Protein AF-F5T8H6-F1 (afdb_monomer_lite)

pLDDT: mean 75.36, std 8.76, range [51.66, 87.88]

Structure (mmCIF, N/CA/C/O backbone):
data_AF-F5T8H6-F1
#
_entry.id   AF-F5T8H6-F1
#
loop_
_atom_site.group_PDB
_atom_site.id
_atom_site.type_symbol
_atom_site.label_atom_id
_atom_site.label_alt_id
_atom_site.label_comp_id
_atom_site.label_asym_id
_atom_site.label_entity_id
_atom_site.label_seq_id
_atom_site.pdbx_PDB_ins_code
_atom_site.Cartn_x
_atom_site.Cartn_y
_atom_site.Cartn_z
_atom_site.occupancy
_atom_site.B_iso_or_equiv
_atom_site.auth_seq_id
_atom_site.auth_comp_id
_atom_site.auth_asym_id
_atom_site.auth_atom_id
_atom_site.pdbx_PDB_model_num
ATOM 1 N N . MET A 1 1 ? 12.979 -5.759 -5.015 1.00 51.66 1 MET A N 1
ATOM 2 C CA . MET A 1 1 ? 14.371 -5.457 -5.439 1.00 51.66 1 MET A CA 1
ATOM 3 C C . MET A 1 1 ? 15.188 -6.686 -5.853 1.00 51.66 1 MET A C 1
ATOM 5 O O . MET A 1 1 ? 16.009 -6.561 -6.750 1.00 51.66 1 MET A O 1
ATOM 9 N N . LEU A 1 2 ? 14.955 -7.871 -5.272 1.00 54.81 2 LEU A N 1
ATOM 10 C CA . LEU A 1 2 ? 15.743 -9.082 -5.564 1.00 54.81 2 LEU A CA 1
ATOM 11 C C . LEU A 1 2 ? 15.628 -9.570 -7.026 1.00 54.81 2 LEU A C 1
ATOM 13 O O . LEU A 1 2 ? 16.632 -9.947 -7.621 1.00 54.81 2 LEU A O 1
ATOM 17 N N . ILE A 1 3 ? 14.438 -9.463 -7.632 1.00 55.12 3 ILE A N 1
ATOM 18 C CA . ILE A 1 3 ? 14.169 -9.878 -9.026 1.00 55.12 3 ILE A CA 1
ATOM 19 C C . ILE A 1 3 ? 14.905 -8.992 -10.046 1.00 55.12 3 ILE A C 1
ATOM 21 O O . ILE A 1 3 ? 15.465 -9.498 -11.014 1.00 55.12 3 ILE A O 1
ATOM 25 N N . ALA A 1 4 ? 14.967 -7.677 -9.806 1.00 57.00 4 ALA A N 1
ATOM 26 C CA . ALA A 1 4 ? 15.702 -6.747 -10.666 1.00 57.00 4 ALA A CA 1
ATOM 27 C C . ALA A 1 4 ? 17.223 -6.979 -10.603 1.00 57.00 4 ALA A C 1
ATOM 29 O O . ALA A 1 4 ? 17.906 -6.817 -11.610 1.00 57.00 4 ALA A O 1
ATOM 30 N N . ARG A 1 5 ? 17.743 -7.407 -9.440 1.00 53.66 5 ARG A N 1
ATOM 31 C CA . ARG A 1 5 ? 19.166 -7.734 -9.255 1.00 53.66 5 ARG A CA 1
ATOM 32 C C . ARG A 1 5 ? 19.585 -9.074 -9.862 1.00 53.66 5 ARG A C 1
ATOM 34 O O . ARG A 1 5 ? 20.726 -9.190 -10.280 1.00 53.66 5 ARG A O 1
ATOM 41 N N . THR A 1 6 ? 18.704 -10.075 -9.892 1.00 53.09 6 THR A N 1
ATOM 42 C CA . THR A 1 6 ? 19.057 -11.437 -10.346 1.00 53.09 6 THR A CA 1
ATOM 43 C C . THR A 1 6 ? 18.788 -11.692 -11.827 1.00 53.09 6 THR A C 1
ATOM 45 O O . THR A 1 6 ? 19.498 -12.489 -12.426 1.00 53.09 6 THR A O 1
ATOM 48 N N . LYS A 1 7 ? 17.791 -11.037 -12.440 1.00 52.09 7 LYS A N 1
ATOM 49 C CA . LYS A 1 7 ? 17.423 -11.260 -13.856 1.00 52.09 7 LYS A CA 1
ATOM 50 C C . LYS A 1 7 ?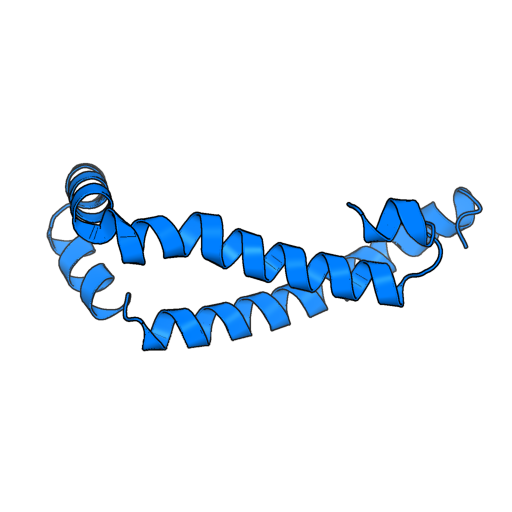 17.653 -10.062 -14.786 1.00 52.09 7 LYS A C 1
ATOM 52 O O . LYS A 1 7 ? 17.379 -10.175 -15.978 1.00 52.09 7 LYS A O 1
ATOM 57 N N . GLY A 1 8 ? 18.158 -8.944 -14.262 1.00 53.91 8 GLY A N 1
ATOM 58 C CA . GLY A 1 8 ? 18.352 -7.707 -15.019 1.00 53.91 8 GLY A CA 1
ATOM 59 C C . GLY A 1 8 ? 17.038 -6.989 -15.360 1.00 53.91 8 GLY A C 1
ATOM 60 O O . GLY A 1 8 ? 15.956 -7.579 -15.393 1.00 53.91 8 GLY A O 1
ATOM 61 N N . VAL A 1 9 ? 17.129 -5.683 -15.623 1.00 57.66 9 VAL A N 1
ATOM 62 C CA . VAL A 1 9 ? 15.976 -4.803 -15.916 1.00 57.66 9 VAL A CA 1
ATOM 63 C C . VAL A 1 9 ? 15.288 -5.161 -17.249 1.00 57.66 9 VAL A C 1
ATOM 65 O O . VAL A 1 9 ? 14.124 -4.825 -17.445 1.00 57.66 9 VAL A O 1
ATOM 68 N N . GLY A 1 10 ? 15.957 -5.919 -18.126 1.00 57.06 10 GLY A N 1
ATOM 69 C CA . GLY A 1 10 ? 15.404 -6.388 -19.403 1.00 57.06 10 GLY A CA 1
ATOM 70 C C . GLY A 1 10 ? 14.316 -7.468 -19.280 1.00 57.06 10 GLY A C 1
ATOM 71 O O . GLY A 1 10 ? 13.553 -7.685 -20.221 1.00 57.06 10 GLY A O 1
ATOM 72 N N . ASN A 1 11 ? 14.169 -8.137 -18.125 1.00 68.75 11 ASN A N 1
ATOM 73 C CA . ASN A 1 11 ? 13.125 -9.151 -17.933 1.00 68.75 11 ASN A CA 1
ATOM 74 C C . ASN A 1 11 ? 11.813 -8.537 -17.412 1.00 68.75 11 ASN A C 1
ATOM 76 O O . ASN A 1 11 ? 11.430 -8.700 -16.248 1.00 68.75 11 ASN A O 1
ATOM 80 N N . TYR A 1 12 ? 11.099 -7.846 -18.306 1.00 66.38 12 TYR A N 1
ATOM 81 C CA . TYR A 1 12 ? 9.854 -7.129 -17.997 1.00 66.38 12 TYR A CA 1
ATOM 82 C C . TYR A 1 12 ? 8.794 -7.986 -17.303 1.00 66.38 12 TYR A C 1
ATOM 84 O O . TYR A 1 12 ? 8.120 -7.493 -16.405 1.00 66.38 12 TYR A O 1
ATOM 92 N N . LYS A 1 13 ? 8.654 -9.267 -17.674 1.00 66.62 13 LYS A N 1
ATOM 93 C CA . LYS A 1 13 ? 7.678 -10.165 -17.031 1.00 66.62 13 LYS A CA 1
ATOM 94 C C . LYS A 1 13 ? 7.998 -10.357 -15.545 1.00 66.62 13 LYS A C 1
ATOM 96 O O . LYS A 1 13 ? 7.100 -10.264 -14.713 1.00 66.62 13 LYS A O 1
ATOM 101 N N . GLY A 1 14 ? 9.273 -10.562 -15.206 1.00 69.94 14 GLY A N 1
ATOM 102 C CA . GLY A 1 14 ? 9.717 -10.672 -13.815 1.00 69.94 14 GLY A CA 1
ATOM 103 C C . GLY A 1 14 ? 9.552 -9.363 -13.041 1.00 69.94 14 GLY A C 1
ATOM 104 O O . GLY A 1 14 ? 9.124 -9.382 -11.888 1.00 69.94 14 GLY A O 1
ATOM 105 N N . LEU A 1 15 ? 9.830 -8.225 -13.684 1.00 74.31 15 LEU A N 1
ATOM 106 C CA . LEU A 1 15 ? 9.669 -6.908 -13.068 1.00 74.31 15 LEU A CA 1
ATOM 107 C C . LEU A 1 15 ? 8.198 -6.593 -12.760 1.00 74.31 15 LEU A C 1
ATOM 109 O O . LEU A 1 15 ? 7.897 -6.140 -11.659 1.00 74.31 15 LEU A O 1
ATOM 113 N N . THR A 1 16 ? 7.281 -6.886 -13.687 1.00 74.69 16 THR A N 1
ATOM 114 C CA . THR A 1 16 ? 5.835 -6.701 -13.486 1.00 74.69 16 THR A CA 1
ATOM 115 C C . THR A 1 16 ? 5.307 -7.574 -12.351 1.00 74.69 16 THR A C 1
ATOM 117 O O . THR A 1 16 ? 4.591 -7.070 -11.491 1.00 74.69 16 THR A O 1
ATOM 120 N N . ILE A 1 17 ? 5.694 -8.854 -12.295 1.00 77.94 17 ILE A N 1
ATOM 121 C CA . ILE A 1 17 ? 5.299 -9.755 -11.199 1.00 77.94 17 ILE A CA 1
ATOM 122 C C . ILE A 1 17 ? 5.858 -9.250 -9.863 1.00 77.94 17 ILE A C 1
ATOM 124 O O . ILE A 1 17 ? 5.129 -9.175 -8.876 1.00 77.94 17 ILE A O 1
ATOM 128 N N . GLY A 1 18 ? 7.128 -8.837 -9.835 1.00 79.00 18 GLY A N 1
ATOM 129 C CA . GLY A 1 18 ? 7.751 -8.270 -8.640 1.00 79.00 18 GLY A CA 1
ATOM 130 C C . GLY A 1 18 ? 7.079 -6.984 -8.158 1.00 79.00 18 GLY A C 1
ATOM 131 O O . GLY A 1 18 ? 6.921 -6.798 -6.954 1.00 79.00 18 GLY A O 1
ATOM 132 N N . TYR A 1 19 ? 6.658 -6.120 -9.083 1.00 80.81 19 TYR A N 1
ATOM 133 C CA . TYR A 1 19 ? 5.902 -4.908 -8.772 1.00 80.81 19 TYR A CA 1
ATOM 134 C C . TYR A 1 19 ? 4.510 -5.232 -8.222 1.00 80.81 19 TYR A C 1
ATOM 136 O O . TYR A 1 19 ? 4.106 -4.652 -7.222 1.00 80.81 19 TYR A O 1
ATOM 144 N N . MET A 1 20 ? 3.814 -6.211 -8.806 1.00 80.25 20 MET A N 1
ATOM 145 C CA . MET A 1 20 ? 2.509 -6.668 -8.318 1.00 80.25 20 MET A CA 1
ATOM 146 C C . MET A 1 20 ? 2.598 -7.179 -6.876 1.00 80.25 20 MET A C 1
ATOM 148 O O . MET A 1 20 ? 1.841 -6.740 -6.013 1.00 80.25 20 MET A O 1
ATOM 152 N N . ILE A 1 21 ? 3.574 -8.052 -6.603 1.00 82.12 21 ILE A N 1
ATOM 153 C CA . ILE A 1 21 ? 3.831 -8.592 -5.262 1.00 82.12 21 ILE A CA 1
ATOM 154 C C . ILE A 1 21 ? 4.164 -7.458 -4.285 1.00 82.12 21 ILE A C 1
ATOM 156 O O . ILE A 1 21 ? 3.649 -7.441 -3.170 1.00 82.12 21 ILE A O 1
ATOM 160 N N . PHE A 1 22 ? 4.977 -6.486 -4.709 1.00 84.06 22 PHE A N 1
ATOM 161 C CA . PHE A 1 22 ? 5.300 -5.314 -3.899 1.00 84.06 22 PHE A CA 1
ATOM 162 C C . PHE A 1 22 ? 4.065 -4.464 -3.580 1.00 84.06 22 PHE A C 1
ATOM 164 O O . PHE A 1 22 ? 3.876 -4.119 -2.421 1.00 84.06 22 PHE A O 1
ATOM 171 N N . CYS A 1 23 ? 3.209 -4.155 -4.558 1.00 83.88 23 CYS A N 1
ATOM 172 C CA . CYS A 1 23 ? 1.988 -3.376 -4.333 1.00 83.88 23 CYS A CA 1
ATOM 173 C C . CYS A 1 23 ? 1.034 -4.071 -3.357 1.00 83.88 23 CYS A C 1
ATOM 175 O O . CYS A 1 23 ? 0.502 -3.419 -2.462 1.00 83.88 23 CYS A O 1
ATOM 177 N N . VAL A 1 24 ? 0.855 -5.389 -3.490 1.00 81.88 24 VAL A N 1
ATOM 178 C CA . VAL A 1 24 ? 0.001 -6.173 -2.586 1.00 81.88 24 VAL A CA 1
ATOM 179 C C . VAL A 1 24 ? 0.591 -6.216 -1.173 1.00 81.88 24 VAL A C 1
ATOM 181 O O . VAL A 1 24 ? -0.124 -5.948 -0.211 1.00 81.88 24 VAL A O 1
ATOM 184 N N . LEU A 1 25 ? 1.896 -6.476 -1.029 1.00 82.44 25 LEU A N 1
ATOM 185 C CA . LEU A 1 25 ? 2.572 -6.488 0.276 1.00 82.44 25 LEU A CA 1
ATOM 186 C C . LEU A 1 25 ? 2.613 -5.108 0.936 1.00 82.44 25 LEU A C 1
ATOM 188 O O . LEU A 1 25 ? 2.415 -5.014 2.142 1.00 82.44 25 LEU A O 1
ATOM 192 N N . ALA A 1 26 ? 2.856 -4.045 0.171 1.00 83.12 26 ALA A N 1
ATOM 193 C CA . ALA A 1 26 ? 2.865 -2.677 0.679 1.00 83.12 26 ALA A CA 1
ATOM 194 C C . ALA A 1 26 ? 1.458 -2.232 1.101 1.00 83.12 26 ALA A C 1
ATOM 196 O O . ALA A 1 26 ? 1.306 -1.634 2.163 1.00 83.12 26 ALA A O 1
ATOM 197 N N . GLY A 1 27 ? 0.428 -2.572 0.317 1.00 80.69 27 GLY A N 1
ATOM 198 C CA . GLY A 1 27 ? -0.969 -2.329 0.678 1.00 80.69 27 GLY A CA 1
ATOM 199 C C . GLY A 1 27 ? -1.364 -3.076 1.950 1.00 80.69 27 GLY A C 1
ATOM 200 O O . GLY A 1 27 ? -1.899 -2.472 2.879 1.00 80.69 27 GLY A O 1
ATOM 201 N N . PHE A 1 28 ? -1.022 -4.366 2.034 1.00 79.19 28 PHE A N 1
ATOM 202 C CA . PHE A 1 28 ? -1.246 -5.182 3.227 1.00 79.19 28 PHE A CA 1
ATOM 203 C C . PHE A 1 28 ? -0.520 -4.625 4.456 1.00 79.19 28 PHE A C 1
ATOM 205 O O . PHE A 1 28 ? -1.152 -4.331 5.469 1.00 79.19 28 PHE A O 1
ATOM 212 N N . GLY A 1 29 ? 0.793 -4.429 4.350 1.00 78.88 29 GLY A N 1
ATOM 213 C CA . GLY A 1 29 ? 1.655 -4.010 5.452 1.00 78.88 29 GLY A CA 1
ATOM 214 C C . GLY A 1 29 ? 1.407 -2.583 5.935 1.00 78.88 29 GLY A C 1
ATOM 215 O O . GLY A 1 29 ? 1.424 -2.336 7.135 1.00 78.88 29 GLY A O 1
ATOM 216 N N . GLY A 1 30 ? 1.181 -1.642 5.019 1.00 75.62 30 GLY A N 1
ATOM 217 C CA . GLY A 1 30 ? 1.018 -0.231 5.364 1.00 75.62 30 GLY A CA 1
ATOM 218 C C . GLY A 1 30 ? -0.394 0.115 5.821 1.00 75.62 30 GLY A C 1
ATOM 219 O O . GLY A 1 30 ? -0.560 0.866 6.778 1.00 75.62 30 GLY A O 1
ATOM 220 N N . MET A 1 31 ? -1.409 -0.42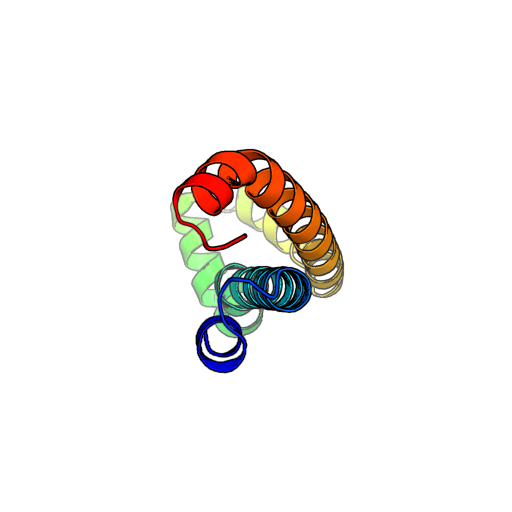5 5.142 1.00 74.50 31 MET A N 1
ATOM 221 C CA . MET A 1 31 ? -2.793 -0.019 5.375 1.00 74.50 31 MET A CA 1
ATOM 222 C C . MET A 1 31 ? -3.563 -1.001 6.254 1.00 74.50 31 MET A C 1
ATOM 224 O O . MET A 1 31 ? -4.326 -0.561 7.099 1.00 74.50 31 MET A O 1
ATOM 228 N N . TYR A 1 32 ? -3.377 -2.314 6.095 1.00 75.00 32 TYR A N 1
ATOM 229 C CA . TYR A 1 32 ? -4.245 -3.299 6.752 1.00 75.00 32 TYR A CA 1
ATOM 230 C C . TYR A 1 32 ? -3.662 -3.880 8.039 1.00 75.00 32 TYR A C 1
ATOM 232 O O . TYR A 1 32 ? -4.419 -4.162 8.961 1.00 75.00 32 TYR A O 1
ATOM 240 N N . VAL A 1 33 ? -2.338 -4.010 8.162 1.00 81.12 33 VAL A N 1
ATOM 241 C CA . VAL A 1 33 ? -1.692 -4.474 9.405 1.00 81.12 33 VAL A CA 1
ATOM 242 C C . VAL A 1 33 ? -2.079 -3.638 10.634 1.00 81.12 33 VAL A C 1
ATOM 244 O O . VAL A 1 33 ? -2.513 -4.242 11.616 1.00 81.12 33 VAL A O 1
ATOM 247 N N . PRO A 1 34 ? -1.990 -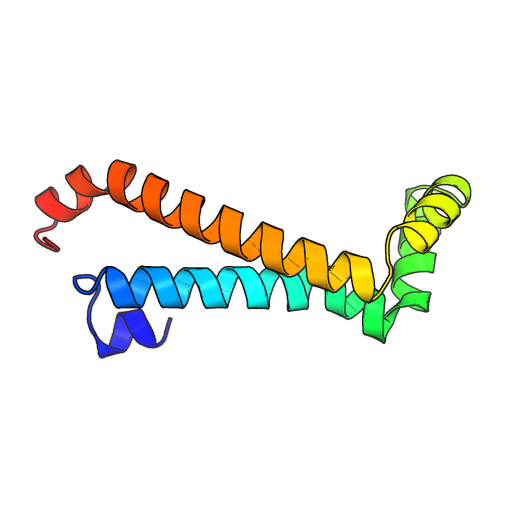2.292 10.629 1.00 79.31 34 PRO A N 1
ATOM 248 C CA . PRO A 1 34 ? -2.410 -1.500 11.786 1.00 79.31 34 PRO A CA 1
ATOM 249 C C . PRO A 1 34 ? -3.901 -1.673 12.110 1.00 79.31 34 PRO A C 1
ATOM 251 O O . PRO A 1 34 ? -4.256 -1.772 13.278 1.00 79.31 34 PRO A O 1
ATOM 254 N N . PHE A 1 35 ? -4.769 -1.818 11.106 1.00 74.81 35 PHE A N 1
ATOM 255 C CA . PHE A 1 35 ? -6.201 -2.042 11.326 1.00 74.81 35 PHE A CA 1
ATOM 256 C C . PHE A 1 35 ? -6.560 -3.469 11.774 1.00 74.81 35 PHE A C 1
ATOM 258 O O . PHE A 1 35 ? -7.562 -3.633 12.460 1.00 74.81 35 PHE A O 1
ATOM 265 N N . LEU A 1 36 ? -5.775 -4.491 11.415 1.00 75.25 36 LEU A N 1
ATOM 266 C CA . LEU A 1 36 ? -6.036 -5.891 11.783 1.00 75.25 36 LEU A CA 1
ATOM 267 C C . LEU A 1 36 ? -5.378 -6.295 13.109 1.00 75.25 36 LEU A C 1
ATOM 269 O O . LEU A 1 36 ? -5.982 -7.030 13.884 1.00 75.25 36 LEU A O 1
ATOM 273 N N . PHE A 1 37 ? -4.152 -5.833 13.373 1.00 79.44 37 PHE A N 1
ATOM 274 C CA . PHE A 1 37 ? -3.364 -6.241 14.547 1.00 79.44 37 PHE A CA 1
ATOM 275 C C . PHE A 1 37 ? -3.294 -5.169 15.639 1.00 79.44 37 PHE A C 1
ATOM 277 O O . PHE A 1 37 ? -3.133 -5.502 16.809 1.00 79.44 37 PHE A O 1
ATOM 284 N N . TYR A 1 38 ? -3.441 -3.893 15.277 1.00 80.62 38 TYR A N 1
ATOM 285 C CA . TYR A 1 38 ? -3.367 -2.748 16.194 1.00 80.62 38 TYR A CA 1
ATOM 286 C C . TYR A 1 38 ? -4.639 -1.893 16.123 1.00 80.62 38 TYR A C 1
ATOM 288 O O . TYR A 1 38 ? -4.584 -0.663 16.226 1.00 80.62 38 TYR A O 1
ATOM 296 N N . ALA A 1 39 ? -5.787 -2.549 15.912 1.00 74.25 39 ALA A N 1
ATOM 297 C CA . ALA A 1 39 ? -7.068 -1.903 15.648 1.00 74.25 39 ALA A CA 1
ATOM 298 C C . ALA A 1 39 ? -7.402 -0.845 16.708 1.00 74.25 39 ALA A C 1
ATOM 300 O O . ALA A 1 39 ? -7.675 0.294 16.358 1.00 74.25 39 ALA A O 1
ATOM 301 N N . ASP A 1 40 ? -7.274 -1.175 17.995 1.00 72.31 40 ASP A N 1
ATOM 302 C CA . ASP A 1 40 ? -7.557 -0.262 19.110 1.00 72.31 40 ASP A CA 1
ATOM 303 C C . ASP A 1 40 ? -6.723 1.030 19.079 1.00 72.31 40 ASP A C 1
ATOM 305 O O . ASP A 1 40 ? -7.251 2.130 19.246 1.00 72.31 40 ASP A O 1
ATOM 309 N N . GLN A 1 41 ? -5.411 0.923 18.845 1.00 78.94 41 GLN A N 1
ATOM 310 C CA . GLN A 1 41 ? -4.518 2.087 18.763 1.00 78.94 41 GLN A CA 1
ATOM 311 C C . GLN A 1 41 ? -4.788 2.927 17.516 1.00 78.94 41 GLN A C 1
ATOM 313 O O . GLN A 1 41 ? -4.764 4.162 17.569 1.00 78.94 41 GLN A O 1
ATOM 318 N N . THR A 1 42 ? -5.044 2.251 16.399 1.00 76.31 42 THR A N 1
ATOM 319 C CA . THR A 1 42 ? -5.330 2.895 15.120 1.00 76.31 42 THR A CA 1
ATOM 320 C C . THR A 1 42 ? -6.657 3.637 15.214 1.00 76.31 42 THR A C 1
ATOM 322 O O . THR A 1 42 ? -6.696 4.838 14.978 1.00 76.31 42 THR A O 1
ATOM 325 N N . LEU A 1 43 ? -7.719 2.980 15.682 1.00 76.12 43 LEU A N 1
ATOM 326 C CA . LEU A 1 43 ? -9.035 3.586 15.866 1.00 76.12 43 LEU A CA 1
ATOM 327 C C . LEU A 1 43 ? -8.973 4.770 16.832 1.00 76.12 43 LEU A C 1
ATOM 329 O O . LEU A 1 43 ? -9.421 5.841 16.450 1.00 76.12 43 LEU A O 1
ATOM 333 N N . LYS A 1 44 ? -8.320 4.668 17.997 1.00 77.06 44 LYS A N 1
ATOM 334 C CA . LYS A 1 44 ? -8.161 5.822 18.910 1.00 77.06 44 LYS A CA 1
ATOM 335 C C . LYS A 1 44 ? -7.434 7.009 18.271 1.00 77.06 44 LYS A C 1
ATOM 337 O O . LYS A 1 44 ? -7.792 8.162 18.512 1.00 77.06 44 LYS A O 1
ATOM 342 N N . SER A 1 45 ? -6.416 6.746 17.451 1.00 79.56 45 SER A N 1
ATOM 343 C CA . SER A 1 45 ? -5.700 7.803 16.723 1.00 79.56 45 SER A CA 1
ATOM 344 C C . SER A 1 45 ? -6.588 8.458 15.661 1.00 79.56 45 SER A C 1
ATOM 346 O O . SER A 1 45 ? -6.582 9.680 15.521 1.00 79.56 45 SER A O 1
ATOM 348 N N . TYR A 1 46 ? -7.391 7.658 14.955 1.00 75.38 46 TYR A N 1
ATOM 349 C CA . TYR A 1 46 ? -8.354 8.138 13.965 1.00 75.38 46 TYR A CA 1
ATOM 350 C C . TYR A 1 46 ? -9.542 8.866 14.607 1.00 75.38 46 TYR A C 1
ATOM 352 O O . TYR A 1 46 ? -9.981 9.872 14.063 1.00 75.38 46 TYR A O 1
ATOM 360 N N . GLU A 1 47 ? -10.016 8.438 15.777 1.00 77.56 47 GLU A N 1
ATOM 361 C CA . GLU A 1 47 ? -11.045 9.133 16.561 1.00 77.56 47 GLU A CA 1
ATOM 362 C C . GLU A 1 47 ? -10.596 10.543 16.919 1.00 77.56 47 GLU A C 1
ATOM 364 O O . GLU A 1 47 ? -11.335 11.509 16.752 1.00 77.56 47 GLU A O 1
ATOM 369 N N . LYS A 1 48 ? -9.341 10.671 17.361 1.00 78.00 48 LYS A N 1
ATOM 370 C CA . LYS A 1 48 ? -8.759 11.957 17.737 1.00 78.00 48 LYS A CA 1
ATOM 371 C C . LYS A 1 48 ? -8.595 12.901 16.540 1.00 78.00 48 LYS A C 1
ATOM 373 O O . LYS A 1 48 ? -8.622 14.113 16.727 1.00 78.00 48 LYS A O 1
ATOM 378 N N . MET A 1 49 ? -8.405 12.361 15.335 1.00 80.12 49 MET A N 1
ATOM 379 C CA . MET A 1 49 ? -8.234 13.148 14.107 1.00 80.12 49 MET A CA 1
ATOM 380 C C . MET A 1 49 ? -9.551 13.472 13.390 1.00 80.12 49 MET A C 1
ATOM 382 O O . MET A 1 49 ? -9.685 14.571 12.862 1.00 80.12 49 MET A O 1
ATOM 386 N N . PHE A 1 50 ? -10.501 12.534 13.349 1.00 79.00 50 PHE A N 1
ATOM 387 C CA . PHE A 1 50 ? -11.696 12.602 12.494 1.00 79.00 50 PHE A CA 1
ATOM 388 C C . PHE A 1 50 ? -13.025 12.527 13.261 1.00 79.00 50 PHE A C 1
ATOM 390 O O . PHE A 1 50 ? -14.084 12.699 12.660 1.00 79.00 50 PHE A O 1
ATOM 397 N N . GLY A 1 51 ? -12.991 12.292 14.574 1.00 77.69 51 GLY A N 1
ATOM 398 C CA . GLY A 1 51 ? -14.178 12.160 15.417 1.00 77.69 51 GLY A CA 1
ATOM 399 C C . GLY A 1 51 ? -14.814 10.766 15.393 1.00 77.69 51 GLY A C 1
ATOM 400 O O . GLY A 1 51 ? -14.498 9.896 14.576 1.00 77.69 51 GLY A O 1
ATOM 401 N N . SER A 1 52 ? -15.742 10.551 16.322 1.00 72.56 52 SER A N 1
ATOM 402 C CA . SER A 1 52 ? -16.410 9.267 16.572 1.00 72.56 52 SER A CA 1
ATOM 403 C C . SER A 1 52 ? -17.396 8.855 15.468 1.00 72.56 52 SER A C 1
ATOM 405 O O . SER A 1 52 ? -17.585 7.662 15.221 1.00 72.56 52 SER A O 1
ATOM 407 N N . GLU A 1 53 ? -17.970 9.812 14.736 1.00 74.06 53 GLU A N 1
ATOM 408 C CA . GLU A 1 53 ? -18.882 9.540 13.615 1.00 74.06 53 GLU A CA 1
ATOM 409 C C . GLU A 1 53 ? -18.154 8.890 12.420 1.00 74.06 53 GLU A C 1
ATOM 411 O O . GLU A 1 53 ? -18.645 7.929 11.815 1.00 74.06 53 GLU A O 1
ATOM 416 N N . TYR A 1 54 ? -16.924 9.337 12.138 1.00 73.88 54 TYR A N 1
ATOM 417 C CA . TYR A 1 54 ? -16.072 8.745 11.106 1.00 73.88 54 TYR A CA 1
ATOM 418 C C . TYR A 1 54 ? -15.677 7.310 11.469 1.00 73.88 54 TYR A C 1
ATOM 420 O O . TYR A 1 54 ? -15.751 6.413 10.627 1.00 73.88 54 TYR A O 1
ATOM 428 N N . LEU A 1 55 ? -15.344 7.062 12.740 1.00 70.38 55 LEU A N 1
ATOM 429 C CA . LEU A 1 55 ? -14.993 5.726 13.217 1.00 70.38 55 LEU A CA 1
ATOM 430 C C . LEU A 1 55 ? -16.121 4.709 13.074 1.00 70.38 55 LEU A C 1
ATOM 432 O O . LEU A 1 55 ? -15.848 3.571 12.688 1.00 70.38 55 LEU A O 1
ATOM 436 N N . GLY A 1 56 ? -17.364 5.096 13.369 1.00 68.94 56 GLY A N 1
ATOM 437 C CA . GLY A 1 56 ? -18.516 4.196 13.263 1.00 68.94 56 GLY A CA 1
ATOM 438 C C . GLY A 1 56 ? -18.787 3.745 11.825 1.00 68.94 56 GLY A C 1
ATOM 439 O O . GLY A 1 56 ? -19.226 2.619 11.590 1.00 68.94 56 GLY A O 1
ATOM 440 N N . THR A 1 57 ? -18.475 4.597 10.848 1.00 73.31 57 THR A N 1
ATOM 441 C CA . THR A 1 57 ? -18.539 4.241 9.423 1.00 73.31 57 THR A CA 1
ATOM 442 C C . THR A 1 57 ? -17.318 3.420 9.009 1.00 73.31 57 THR A C 1
ATOM 444 O O . THR A 1 57 ? -17.447 2.415 8.310 1.00 73.31 57 THR A O 1
ATOM 447 N N . LEU A 1 58 ? -16.134 3.793 9.497 1.00 73.25 58 LEU A N 1
ATOM 448 C CA . LEU A 1 58 ? -14.876 3.128 9.175 1.00 73.25 58 LEU A CA 1
ATOM 449 C C . LEU A 1 58 ? -14.846 1.681 9.678 1.00 73.25 58 LEU A C 1
ATOM 451 O O . LEU A 1 58 ? -14.515 0.787 8.913 1.00 73.25 58 LEU A O 1
ATOM 455 N N . THR A 1 59 ? -15.263 1.411 10.915 1.00 70.50 59 THR A N 1
ATOM 456 C CA . THR A 1 59 ? -15.316 0.040 11.466 1.00 70.50 59 THR A CA 1
ATOM 457 C C . THR A 1 59 ? -16.376 -0.837 10.805 1.00 70.50 59 THR A C 1
ATOM 459 O O . THR A 1 59 ? -16.182 -2.044 10.704 1.00 70.50 59 THR A O 1
ATOM 462 N N . LYS A 1 60 ? -17.466 -0.259 10.284 1.00 71.62 60 LYS A N 1
ATOM 463 C CA . LYS A 1 60 ? -18.437 -1.007 9.464 1.00 71.62 60 LYS A CA 1
ATOM 464 C C . LYS A 1 60 ? -17.862 -1.421 8.111 1.00 71.62 60 LYS A C 1
ATOM 466 O O . LYS A 1 60 ? -18.220 -2.475 7.593 1.00 71.62 60 LYS A O 1
ATOM 471 N N . ILE A 1 61 ? -16.995 -0.589 7.536 1.00 70.12 61 ILE A N 1
ATOM 472 C CA . ILE A 1 61 ? -16.389 -0.825 6.220 1.00 70.12 61 ILE A CA 1
ATOM 473 C C . ILE A 1 61 ? -15.130 -1.686 6.335 1.00 70.12 61 ILE A C 1
ATOM 475 O O . ILE A 1 61 ? -14.887 -2.513 5.461 1.00 70.12 61 ILE A O 1
ATOM 479 N N . VAL A 1 62 ? -14.327 -1.517 7.385 1.00 69.25 62 VAL A N 1
ATOM 480 C CA . VAL A 1 62 ? -13.072 -2.243 7.608 1.00 69.25 62 VAL A CA 1
ATOM 481 C C . VAL A 1 62 ? -13.385 -3.581 8.278 1.00 69.25 62 VAL A C 1
ATOM 483 O O . VAL A 1 62 ? -13.411 -3.717 9.494 1.00 69.25 62 VAL A O 1
ATOM 486 N N . SER A 1 63 ? -13.639 -4.583 7.445 1.00 72.00 63 SER A N 1
ATOM 487 C CA . SER A 1 63 ? -13.866 -5.976 7.813 1.00 72.00 63 SER A CA 1
ATOM 488 C C . SER A 1 63 ? -12.780 -6.845 7.159 1.00 72.00 63 SER A C 1
ATOM 490 O O . SER A 1 63 ? -12.216 -6.462 6.122 1.00 72.00 63 SER A O 1
ATOM 492 N N . PRO A 1 64 ? -12.462 -8.036 7.698 1.00 71.75 64 PRO A N 1
ATOM 493 C CA . PRO A 1 64 ? -11.533 -8.961 7.047 1.00 71.75 64 PRO A CA 1
ATOM 494 C C . PRO A 1 64 ? -11.937 -9.283 5.597 1.00 71.75 64 PRO A C 1
ATOM 496 O O . PRO A 1 64 ? -11.083 -9.429 4.722 1.00 71.75 64 PRO A O 1
ATOM 499 N N . MET A 1 65 ? -13.245 -9.316 5.318 1.00 75.12 65 MET A N 1
ATOM 500 C CA . MET A 1 65 ? -13.782 -9.576 3.981 1.00 75.12 65 MET A CA 1
ATOM 501 C C . MET A 1 65 ? -13.530 -8.415 3.004 1.00 75.12 65 MET A C 1
ATOM 503 O O . MET A 1 65 ? -13.068 -8.640 1.887 1.00 75.12 65 MET A O 1
ATOM 507 N N . THR A 1 66 ? -13.774 -7.167 3.412 1.00 79.06 66 THR A N 1
ATOM 508 C CA . THR A 1 66 ? -13.497 -5.986 2.572 1.00 79.06 66 THR A CA 1
ATOM 509 C C . THR A 1 66 ? -12.002 -5.766 2.371 1.00 79.06 66 THR A C 1
ATOM 511 O O . THR A 1 66 ? -11.587 -5.340 1.294 1.00 79.06 66 THR A O 1
ATOM 514 N N . THR A 1 67 ? -11.183 -6.139 3.356 1.00 78.31 67 THR A N 1
ATOM 515 C CA . THR A 1 67 ? -9.719 -6.160 3.227 1.00 78.31 67 THR A CA 1
ATOM 516 C C . THR A 1 67 ? -9.274 -7.096 2.101 1.00 78.31 67 THR A C 1
ATOM 518 O O . THR A 1 67 ? -8.492 -6.692 1.240 1.00 78.31 67 THR A O 1
ATOM 521 N N . ALA A 1 68 ? -9.816 -8.317 2.039 1.00 81.50 68 ALA A N 1
ATOM 522 C CA . ALA A 1 68 ? -9.503 -9.261 0.965 1.00 81.50 68 ALA A CA 1
ATOM 523 C C . ALA A 1 68 ? -9.912 -8.726 -0.420 1.00 81.50 68 ALA A C 1
ATOM 525 O O . ALA A 1 68 ? -9.130 -8.810 -1.369 1.00 81.50 68 ALA A O 1
ATOM 526 N N . ILE A 1 69 ? -11.098 -8.117 -0.530 1.00 85.56 69 ILE A N 1
ATOM 527 C CA . ILE A 1 69 ? -11.574 -7.506 -1.782 1.00 85.56 69 ILE A CA 1
ATOM 528 C C . ILE A 1 69 ? -10.640 -6.371 -2.217 1.00 85.56 69 ILE A C 1
ATOM 530 O O . ILE A 1 69 ? -10.230 -6.314 -3.377 1.00 85.56 69 ILE A O 1
ATOM 534 N N . MET A 1 70 ? -10.244 -5.494 -1.294 1.00 83.62 70 MET A N 1
ATOM 535 C CA . MET A 1 70 ? -9.345 -4.388 -1.618 1.00 83.62 70 MET A CA 1
ATOM 536 C C . MET A 1 70 ? -7.949 -4.854 -2.035 1.00 83.62 70 MET A C 1
ATOM 538 O O . MET A 1 70 ? -7.361 -4.245 -2.925 1.00 83.62 70 MET A O 1
ATOM 542 N N . LEU A 1 71 ? -7.424 -5.949 -1.477 1.00 83.44 71 LEU A N 1
ATOM 543 C CA . LEU A 1 71 ? -6.156 -6.522 -1.948 1.00 83.44 71 LEU A CA 1
ATOM 544 C C . LEU A 1 71 ? -6.236 -6.963 -3.417 1.00 83.44 71 LEU A C 1
ATOM 546 O O . LEU A 1 71 ? -5.285 -6.746 -4.171 1.00 83.44 71 LEU A O 1
ATOM 550 N N . ILE A 1 72 ? -7.374 -7.517 -3.847 1.00 85.00 72 ILE A N 1
ATOM 551 C CA . ILE A 1 72 ? -7.608 -7.871 -5.256 1.00 85.00 72 ILE A CA 1
ATOM 552 C C . ILE A 1 72 ? -7.643 -6.605 -6.121 1.00 85.00 72 ILE A C 1
ATOM 554 O O . ILE A 1 72 ? -7.000 -6.556 -7.171 1.00 85.00 72 ILE A O 1
ATOM 558 N N . VAL A 1 73 ? -8.328 -5.552 -5.665 1.00 87.88 73 VAL A N 1
ATOM 559 C CA . VAL A 1 73 ? -8.365 -4.258 -6.367 1.00 87.88 73 VAL A CA 1
ATOM 560 C C . VAL A 1 73 ? -6.960 -3.661 -6.496 1.00 87.88 73 VAL A C 1
ATOM 562 O O . VAL A 1 73 ? -6.579 -3.223 -7.581 1.00 87.88 73 VAL A O 1
ATOM 565 N N . ILE A 1 74 ? -6.149 -3.705 -5.436 1.00 85.94 74 ILE A N 1
ATOM 566 C CA . ILE A 1 74 ? -4.754 -3.239 -5.453 1.00 85.94 74 ILE A CA 1
ATOM 567 C C . ILE A 1 74 ? -3.923 -4.039 -6.460 1.00 85.94 74 ILE A C 1
ATOM 569 O O . ILE A 1 74 ? -3.122 -3.449 -7.185 1.00 85.94 74 ILE A O 1
ATOM 573 N N . ALA A 1 75 ? -4.126 -5.355 -6.557 1.00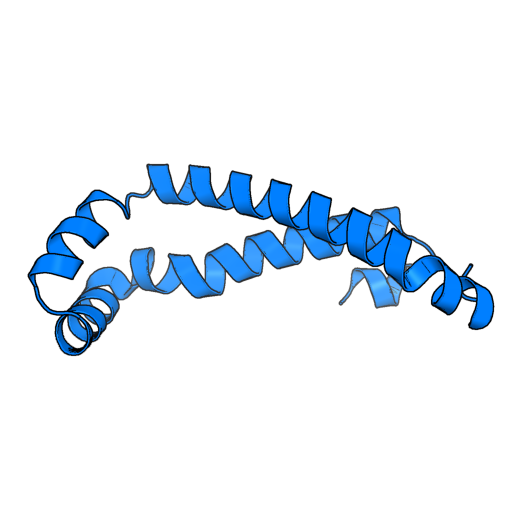 82.62 75 ALA A N 1
ATOM 574 C CA . ALA A 1 75 ? -3.444 -6.177 -7.553 1.00 82.62 75 ALA A CA 1
ATOM 575 C C . ALA A 1 75 ? -3.809 -5.759 -8.992 1.00 82.62 75 ALA A C 1
ATOM 577 O O . ALA A 1 75 ? -2.919 -5.619 -9.836 1.00 82.62 75 ALA A O 1
ATOM 578 N N . ILE A 1 76 ? -5.090 -5.481 -9.263 1.00 87.88 76 ILE A N 1
ATOM 579 C CA . ILE A 1 76 ? -5.565 -4.995 -10.571 1.00 87.88 76 ILE A CA 1
ATOM 580 C C . ILE A 1 76 ? -4.995 -3.602 -10.879 1.00 87.88 76 ILE A C 1
ATOM 582 O O . ILE A 1 76 ? -4.468 -3.370 -11.969 1.00 87.88 76 ILE A O 1
ATOM 586 N N . CYS A 1 77 ? -5.023 -2.679 -9.918 1.00 87.44 77 CYS A N 1
ATOM 587 C CA . CYS A 1 77 ? -4.423 -1.353 -10.071 1.00 87.44 77 CYS A CA 1
ATOM 588 C C . CYS A 1 77 ? -2.906 -1.436 -10.297 1.00 87.44 77 CYS A C 1
ATOM 590 O O . CYS A 1 77 ? -2.369 -0.716 -11.140 1.00 87.44 77 CYS A O 1
ATOM 592 N N . GLY A 1 78 ? -2.216 -2.347 -9.606 1.00 83.50 78 GLY A N 1
ATOM 593 C CA . GLY A 1 78 ? -0.793 -2.622 -9.804 1.00 83.50 78 GLY A CA 1
ATOM 594 C C . GLY A 1 78 ? -0.485 -3.139 -11.212 1.00 83.50 78 GLY A C 1
ATOM 595 O O . GLY A 1 78 ? 0.492 -2.709 -11.826 1.00 83.50 78 GLY A O 1
ATOM 596 N N . LEU A 1 79 ? -1.345 -3.998 -11.771 1.00 84.44 79 LEU A N 1
ATOM 597 C CA . LEU A 1 79 ? -1.249 -4.442 -13.167 1.00 84.44 79 LEU A CA 1
ATOM 598 C C . LEU A 1 79 ? -1.374 -3.272 -14.145 1.00 84.44 79 LEU A C 1
ATOM 600 O O . LEU A 1 79 ? -0.531 -3.114 -15.031 1.00 84.44 79 LEU A O 1
ATOM 604 N N . ILE A 1 80 ? -2.393 -2.433 -13.967 1.00 87.31 80 ILE A N 1
ATOM 605 C CA . ILE A 1 80 ? -2.621 -1.262 -14.822 1.00 87.31 80 ILE A CA 1
ATOM 606 C C . ILE A 1 80 ? -1.428 -0.300 -14.724 1.00 87.31 80 ILE A C 1
ATOM 608 O O . ILE A 1 80 ? -0.877 0.111 -15.749 1.00 87.31 80 ILE A O 1
ATOM 612 N N . GLY A 1 81 ? -0.959 -0.009 -13.509 1.00 83.31 81 GLY A N 1
ATOM 613 C CA . GLY A 1 81 ? 0.213 0.834 -13.266 1.00 83.31 81 GLY A CA 1
ATOM 614 C C . GLY A 1 81 ? 1.490 0.288 -13.912 1.00 83.31 81 GLY A C 1
ATOM 615 O O . GLY A 1 81 ? 2.265 1.050 -14.497 1.00 83.31 81 GLY A O 1
ATOM 616 N N . ALA A 1 82 ? 1.694 -1.032 -13.899 1.00 82.81 82 ALA A N 1
ATOM 617 C CA . ALA A 1 82 ? 2.827 -1.670 -14.571 1.00 82.81 82 ALA A CA 1
ATOM 618 C C . ALA A 1 82 ? 2.763 -1.528 -16.103 1.00 82.81 82 ALA A C 1
ATOM 620 O O . ALA A 1 82 ? 3.783 -1.292 -16.753 1.00 82.81 82 ALA A O 1
ATOM 621 N N . VAL A 1 83 ? 1.571 -1.638 -16.697 1.00 81.19 83 VAL A N 1
ATOM 622 C CA . VAL A 1 83 ? 1.385 -1.452 -18.147 1.00 81.19 83 VAL A CA 1
ATOM 623 C C . VAL A 1 83 ? 1.611 0.008 -18.546 1.00 81.19 83 VAL A C 1
ATOM 625 O O . VAL A 1 83 ? 2.319 0.276 -19.523 1.00 81.19 83 VAL A O 1
ATOM 628 N N . ILE A 1 84 ? 1.059 0.953 -17.779 1.00 86.00 84 ILE A N 1
ATOM 629 C CA . ILE A 1 84 ? 1.211 2.393 -18.035 1.00 86.00 84 ILE A CA 1
ATOM 630 C C . ILE A 1 84 ? 2.680 2.804 -17.912 1.00 86.00 84 ILE A C 1
ATOM 632 O O . ILE A 1 84 ? 3.225 3.410 -18.836 1.00 86.00 84 ILE A O 1
ATOM 636 N N . SER A 1 85 ? 3.346 2.426 -16.818 1.00 80.94 85 SER A N 1
ATOM 637 C CA . SER A 1 85 ? 4.761 2.749 -16.591 1.00 80.94 85 SER A CA 1
ATOM 638 C C . SER A 1 85 ? 5.664 2.169 -17.679 1.00 80.94 85 SER A C 1
ATOM 640 O O . SER A 1 85 ? 6.557 2.866 -18.162 1.00 80.94 85 SER A O 1
ATOM 642 N N . LYS A 1 86 ? 5.387 0.949 -18.162 1.00 76.25 86 LYS A N 1
ATOM 643 C CA . LYS A 1 86 ? 6.107 0.364 -19.302 1.00 76.25 86 LYS A CA 1
ATOM 644 C C . LYS A 1 86 ? 5.957 1.208 -20.567 1.00 76.25 86 LYS A C 1
ATOM 646 O O . LYS A 1 86 ? 6.950 1.465 -21.242 1.00 76.25 86 LYS A O 1
ATOM 651 N N . LYS A 1 87 ? 4.735 1.629 -20.904 1.00 81.25 87 LYS A N 1
ATOM 652 C CA . LYS A 1 87 ? 4.475 2.416 -22.121 1.00 81.25 87 LYS A CA 1
ATOM 653 C C . LYS A 1 87 ? 5.114 3.804 -22.038 1.00 81.25 87 LYS A C 1
ATOM 655 O O . LYS A 1 87 ? 5.697 4.257 -23.018 1.00 81.25 87 LYS A O 1
ATOM 660 N N . LEU A 1 88 ? 5.052 4.430 -20.864 1.00 84.06 88 LEU A N 1
ATOM 661 C CA . LEU A 1 88 ? 5.637 5.742 -20.597 1.00 84.06 88 LEU A CA 1
ATOM 662 C C . LEU A 1 88 ? 7.173 5.715 -20.688 1.00 84.06 88 LEU A C 1
ATOM 664 O O . LEU A 1 88 ? 7.784 6.578 -21.317 1.00 84.06 88 LEU A O 1
ATOM 668 N N . LEU A 1 89 ? 7.801 4.701 -20.089 1.00 81.00 89 LEU A N 1
ATOM 669 C CA . LEU A 1 89 ? 9.258 4.602 -19.985 1.00 81.00 89 LEU A CA 1
ATOM 670 C C . LEU A 1 89 ? 9.915 3.885 -21.168 1.00 81.00 89 LEU A C 1
ATOM 672 O O . LEU A 1 89 ? 11.138 3.926 -21.275 1.00 81.00 89 LEU A O 1
ATOM 676 N N . LYS A 1 90 ? 9.145 3.282 -22.087 1.00 78.19 90 LYS A N 1
ATOM 677 C CA . LYS A 1 90 ? 9.674 2.560 -23.259 1.00 78.19 90 LYS A CA 1
ATOM 678 C C . LYS A 1 90 ? 10.751 3.364 -23.998 1.00 78.19 90 LYS A C 1
ATOM 680 O O . LYS A 1 90 ? 11.852 2.869 -24.194 1.00 78.19 90 LYS A O 1
ATOM 685 N N . LYS A 1 91 ? 10.464 4.634 -24.297 1.00 77.56 91 LYS A N 1
ATOM 686 C CA . LYS A 1 91 ? 11.380 5.531 -25.019 1.00 77.56 91 LYS A CA 1
ATOM 687 C C . LYS A 1 91 ? 12.687 5.795 -24.258 1.00 77.56 91 LYS A C 1
ATOM 689 O O . LYS A 1 91 ? 13.719 6.026 -24.872 1.00 77.56 91 LYS A O 1
ATOM 694 N N . HIS A 1 92 ? 12.645 5.775 -22.925 1.00 79.88 92 HIS A N 1
ATOM 695 C CA . HIS A 1 92 ? 13.825 5.960 -22.075 1.00 79.88 92 HIS A CA 1
ATOM 696 C C . HIS A 1 92 ? 14.635 4.667 -21.967 1.00 79.88 92 HIS A C 1
ATOM 698 O O . HIS A 1 92 ? 15.860 4.722 -21.984 1.00 79.88 92 HIS A O 1
ATOM 704 N N . PHE A 1 93 ? 13.964 3.513 -21.911 1.00 75.19 93 PHE A N 1
ATOM 705 C CA . PHE A 1 93 ? 14.628 2.212 -21.910 1.00 75.19 93 PHE A CA 1
ATOM 706 C C . PHE A 1 93 ? 15.344 1.922 -23.239 1.00 75.19 93 PHE A C 1
ATOM 708 O O . PHE A 1 93 ? 16.484 1.470 -23.190 1.00 75.19 93 PHE A O 1
ATOM 715 N N . GLU A 1 94 ? 14.737 2.260 -24.387 1.00 76.12 94 GLU A N 1
ATOM 716 C CA . GLU A 1 94 ? 15.381 2.175 -25.717 1.00 76.12 94 GLU A CA 1
ATOM 717 C C . GLU A 1 94 ? 16.616 3.085 -25.782 1.00 76.12 94 GLU A C 1
ATOM 719 O O . GLU A 1 94 ? 17.690 2.683 -26.217 1.00 76.12 94 GLU A O 1
ATOM 724 N N . LYS A 1 95 ? 16.500 4.320 -25.278 1.00 76.75 95 LYS A N 1
ATOM 725 C CA . LYS A 1 95 ? 17.610 5.285 -25.289 1.00 76.75 95 LYS A CA 1
ATOM 726 C C . LYS A 1 95 ? 18.761 4.897 -24.351 1.00 76.75 95 LYS A C 1
ATOM 728 O O . LYS A 1 95 ? 19.889 5.323 -24.571 1.00 76.75 95 LYS A O 1
ATOM 733 N N . ALA A 1 96 ? 18.472 4.120 -23.310 1.00 75.38 96 ALA A N 1
ATOM 734 C CA . ALA A 1 96 ? 19.445 3.618 -22.345 1.00 75.38 96 ALA A CA 1
ATOM 735 C C . ALA A 1 96 ? 20.029 2.240 -22.722 1.00 75.38 96 ALA A C 1
ATOM 737 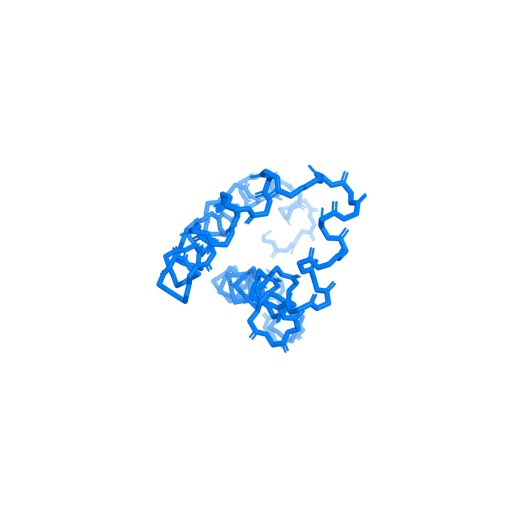O O . ALA A 1 96 ? 20.840 1.715 -21.962 1.00 75.38 96 ALA A O 1
ATOM 738 N N . GLY A 1 97 ? 19.614 1.640 -23.848 1.00 67.19 97 GLY A N 1
ATOM 739 C CA . GLY A 1 97 ? 20.073 0.314 -24.285 1.00 67.19 97 GLY A CA 1
ATOM 740 C C . GLY A 1 97 ? 19.649 -0.832 -23.358 1.00 67.19 97 GLY A C 1
ATOM 741 O O . GLY A 1 97 ? 20.297 -1.874 -23.321 1.00 67.19 97 GLY A O 1
ATOM 742 N N . ILE A 1 98 ? 18.595 -0.623 -22.561 1.00 67.19 98 ILE A N 1
ATOM 743 C CA . ILE A 1 98 ? 18.023 -1.636 -21.656 1.00 67.19 98 ILE A CA 1
ATOM 744 C C . ILE A 1 98 ? 17.085 -2.579 -22.435 1.00 67.19 98 ILE A C 1
ATOM 746 O O . ILE A 1 98 ? 16.891 -3.729 -22.029 1.00 67.19 98 ILE A O 1
ATOM 750 N N . ILE A 1 99 ? 16.528 -2.079 -23.547 1.00 60.72 99 ILE A N 1
ATOM 751 C CA . ILE A 1 99 ? 15.822 -2.809 -24.611 1.00 60.72 99 ILE A CA 1
ATOM 752 C C . ILE A 1 99 ? 16.357 -2.427 -25.974 1.00 60.72 99 ILE A C 1
ATOM 754 O O . ILE A 1 99 ? 16.832 -1.276 -26.098 1.00 60.72 99 ILE A O 1
#

Foldseek 3Di:
DVQCVPPNPLPLVSVLVVLLVVQLCCCCVVPPCCCPPVVVVVLVVCCVVPNPVVSVVVVVCNDPVNSVVVSVVSSVVSNVVSVVCCVVCVVVCVVVVVD

Secondary structure (DSSP, 8-state):
-HHHHHH-TT-HHHHHHHHHHHHHHHHIIIIIHHHHHSHHHHHHHHHHHH-HHHHHHHHHH--HHHHHHHHHHHHHHHHHHHHHHHHHHHHHHHHTT--

Sequen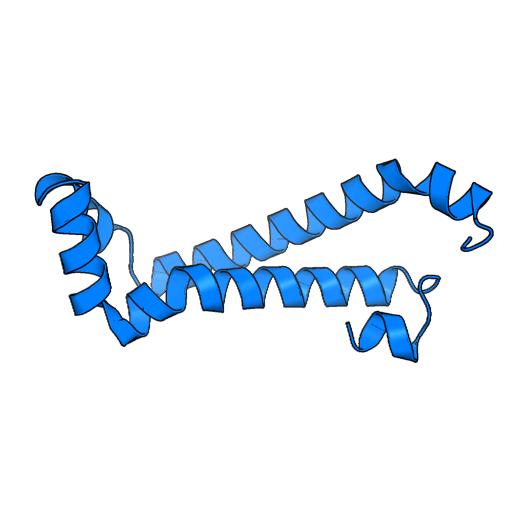ce (99 aa):
MLIARTKGVGNYKGLTIGYMIFCVLAGFGGMYVPFLFYADQTLKSYEKMFGSEYLGTLTKIVSPMTTAIMLIVIAICGLIGAVISKKLLKKHFEKAGII

Radius of gyration: 18.4 Å; chains: 1; bounding box: 39×25×45 Å